Protein AF-A0A2V2RSC2-F1 (afdb_monomer_lite)

Foldseek 3Di:
DAAPLLVLLVVLCVQQVVVVVVLVPDDPVVNVVQPDQVLSCLLNVQSVVVNVDRDDDVSLLCSLQPSVVSCLVPNRPPPDPCSVVNLVSSVVSLVVHDPVCVVSRPDNGDVVVVVPPD

Radius of gyration: 14.8 Å; chains: 1; bounding box: 37×39×40 Å

Sequence (118 aa):
MLTRKQRIYCDILEQLLPFMRNIQTHSAWHRFRYGSFYPEMELVHNMHRILVLPEFTEYDVHWLNAQARLFVERGNNPLHGFYESITASIIELFTLVPEPLRNKLTWPGPAQKLNGSH

Secondary structure (DSSP, 8-state):
---HHHHHHHHHHHHHHHHHHHHHHS-HHHHHHT---HHHHHHHHTHHHHHT-SS--HHHHHHIIIIIHHHHHHS-TTSSTTHHHHHHHHHHHHHH--HHHHTT--S--THHHHTT--

Structure (mmCIF, N/CA/C/O backbone):
data_AF-A0A2V2RSC2-F1
#
_entry.id   AF-A0A2V2RSC2-F1
#
loop_
_atom_site.group_PDB
_atom_site.id
_atom_site.type_symbol
_atom_site.label_atom_id
_atom_site.label_alt_id
_atom_site.label_comp_id
_atom_site.label_asym_id
_atom_site.label_entity_id
_atom_site.label_seq_id
_atom_site.pdbx_PDB_ins_code
_atom_site.Cartn_x
_atom_site.Cartn_y
_atom_site.Cartn_z
_atom_site.occupancy
_atom_site.B_iso_or_equiv
_atom_site.auth_seq_id
_atom_site.auth_comp_id
_atom_site.auth_asym_id
_atom_site.auth_atom_id
_atom_site.pdbx_PDB_model_num
ATOM 1 N N . MET A 1 1 ? -17.114 -12.677 0.930 1.00 82.31 1 MET A N 1
ATOM 2 C CA . MET A 1 1 ? -16.892 -11.496 0.062 1.00 82.31 1 MET A CA 1
ATOM 3 C C . MET A 1 1 ? -15.706 -10.718 0.613 1.00 82.31 1 MET A C 1
ATOM 5 O O . MET A 1 1 ? -15.577 -10.679 1.828 1.00 82.31 1 MET A O 1
ATOM 9 N N . LEU A 1 2 ? -14.852 -10.138 -0.237 1.00 92.25 2 LEU A N 1
ATOM 10 C CA . LEU A 1 2 ? -13.709 -9.330 0.219 1.00 92.25 2 LEU A CA 1
ATOM 11 C C . LEU A 1 2 ? -14.177 -7.992 0.815 1.00 92.25 2 LEU A C 1
ATOM 13 O O . LEU A 1 2 ? -15.058 -7.331 0.241 1.00 92.25 2 LEU A O 1
ATOM 17 N N . THR A 1 3 ? -13.563 -7.581 1.929 1.00 96.81 3 THR A N 1
ATOM 18 C CA . THR A 1 3 ? -13.770 -6.252 2.534 1.00 96.81 3 THR A CA 1
ATOM 19 C C . THR A 1 3 ? -13.233 -5.147 1.618 1.00 96.81 3 THR A C 1
ATOM 21 O O . THR A 1 3 ? -12.471 -5.417 0.686 1.00 96.81 3 THR A O 1
ATOM 24 N N . ARG A 1 4 ? -13.617 -3.880 1.851 1.00 97.31 4 ARG A N 1
ATOM 25 C CA . ARG A 1 4 ? -13.096 -2.757 1.045 1.00 97.31 4 ARG A CA 1
ATOM 26 C C . ARG A 1 4 ? -11.571 -2.667 1.130 1.00 97.31 4 ARG A C 1
ATOM 28 O O . ARG A 1 4 ? -10.922 -2.573 0.096 1.00 97.31 4 ARG A O 1
ATOM 35 N N . LYS A 1 5 ? -11.019 -2.805 2.339 1.00 96.56 5 LYS A N 1
ATOM 36 C CA . LYS A 1 5 ? -9.578 -2.884 2.609 1.00 96.56 5 LYS A CA 1
ATOM 37 C C . LYS A 1 5 ? -8.886 -3.941 1.742 1.00 96.56 5 LYS A C 1
ATOM 39 O O . LYS A 1 5 ? -7.923 -3.641 1.047 1.00 96.56 5 LYS A O 1
ATOM 44 N N . GLN A 1 6 ? -9.407 -5.170 1.752 1.00 97.31 6 GLN A N 1
ATOM 45 C CA . GLN A 1 6 ? -8.836 -6.269 0.971 1.00 97.31 6 GLN A CA 1
ATOM 46 C C . GLN A 1 6 ? -8.885 -5.997 -0.534 1.00 97.31 6 GLN A C 1
ATOM 48 O O . GLN A 1 6 ? -7.912 -6.287 -1.218 1.00 97.31 6 GLN A O 1
ATOM 53 N N . ARG A 1 7 ? -9.972 -5.400 -1.045 1.00 97.50 7 ARG A N 1
ATOM 54 C CA . ARG A 1 7 ? -10.060 -5.011 -2.463 1.00 97.50 7 ARG A CA 1
ATOM 55 C C . ARG A 1 7 ? -8.987 -3.995 -2.834 1.00 97.50 7 ARG A C 1
ATOM 57 O O . ARG A 1 7 ? -8.286 -4.226 -3.802 1.00 97.50 7 ARG A O 1
ATOM 64 N N . ILE A 1 8 ? -8.788 -2.956 -2.020 1.00 97.75 8 ILE A N 1
ATOM 65 C CA . ILE A 1 8 ? -7.735 -1.960 -2.270 1.00 97.75 8 ILE A CA 1
ATOM 66 C C . ILE A 1 8 ? -6.352 -2.625 -2.314 1.00 97.75 8 ILE A C 1
ATOM 68 O O . ILE A 1 8 ? -5.538 -2.327 -3.185 1.00 97.75 8 ILE A O 1
ATOM 72 N N . TYR A 1 9 ? -6.079 -3.560 -1.401 1.00 97.31 9 TYR A N 1
ATOM 73 C CA . TYR A 1 9 ? -4.830 -4.317 -1.433 1.00 97.31 9 TYR A CA 1
ATOM 74 C C . TYR A 1 9 ? -4.695 -5.198 -2.686 1.00 97.31 9 TYR A C 1
ATOM 76 O O . TYR A 1 9 ? -3.612 -5.252 -3.267 1.00 97.31 9 TYR A O 1
ATOM 84 N N . CYS A 1 10 ? -5.766 -5.856 -3.133 1.00 96.88 10 CYS A N 1
ATOM 85 C CA . CYS A 1 10 ? -5.773 -6.573 -4.410 1.00 96.88 10 CYS A CA 1
ATOM 86 C C . CYS A 1 10 ? -5.500 -5.626 -5.587 1.00 96.88 10 CYS A C 1
ATOM 88 O O . CYS A 1 10 ? -4.625 -5.930 -6.390 1.00 96.88 10 CYS A O 1
ATOM 90 N N . ASP A 1 11 ? -6.141 -4.457 -5.632 1.00 96.12 11 ASP A N 1
ATOM 91 C CA . ASP A 1 11 ? -5.963 -3.466 -6.699 1.00 96.12 11 ASP A CA 1
ATOM 92 C C . ASP A 1 11 ? -4.498 -2.996 -6.795 1.00 96.12 11 ASP A C 1
ATOM 94 O O . ASP A 1 11 ? -3.954 -2.850 -7.890 1.00 96.12 11 ASP A O 1
ATOM 98 N N . ILE A 1 12 ? -3.817 -2.799 -5.657 1.00 96.38 12 ILE A N 1
ATOM 99 C CA . ILE A 1 12 ? -2.382 -2.462 -5.625 1.00 96.38 12 ILE A CA 1
ATOM 100 C C . ILE A 1 12 ? -1.539 -3.596 -6.233 1.00 96.38 12 ILE A C 1
ATOM 102 O O . ILE A 1 12 ? -0.642 -3.337 -7.040 1.00 96.38 12 ILE A O 1
ATOM 106 N N . LEU A 1 13 ? -1.823 -4.855 -5.878 1.00 96.19 13 LEU A N 1
ATOM 107 C CA . LEU A 1 13 ? -1.109 -6.014 -6.426 1.00 96.19 13 LEU A CA 1
ATOM 108 C C . LEU A 1 13 ? -1.352 -6.182 -7.930 1.00 96.19 13 LEU A C 1
ATOM 110 O O . LEU A 1 13 ? -0.406 -6.445 -8.674 1.00 96.19 13 LEU A O 1
ATOM 114 N N . GLU A 1 14 ? -2.596 -6.021 -8.374 1.00 94.88 14 GLU A N 1
ATOM 115 C CA . GLU A 1 14 ? -3.004 -6.156 -9.775 1.00 94.88 14 GLU A CA 1
ATOM 116 C C . GLU A 1 14 ? -2.373 -5.092 -10.671 1.00 94.88 14 GLU A C 1
ATOM 118 O O . GLU A 1 14 ? -2.078 -5.363 -11.832 1.00 94.88 14 GLU A O 1
ATOM 123 N N . GLN A 1 15 ? -2.095 -3.905 -10.138 1.00 93.44 15 GLN A N 1
ATOM 124 C CA . GLN A 1 15 ? -1.367 -2.876 -10.874 1.00 93.44 15 GLN A CA 1
ATOM 125 C C . GLN A 1 15 ? 0.136 -3.158 -10.919 1.00 93.44 15 GLN A C 1
ATOM 127 O O . GLN A 1 15 ? 0.766 -3.062 -11.977 1.00 93.44 15 GLN A O 1
ATOM 132 N N . LEU A 1 16 ? 0.730 -3.510 -9.777 1.00 92.56 16 LEU A N 1
ATOM 133 C CA . LEU A 1 16 ? 2.181 -3.533 -9.652 1.00 92.56 16 LEU A CA 1
ATOM 134 C C . LEU A 1 16 ? 2.816 -4.822 -10.174 1.00 92.56 16 LEU A C 1
ATOM 136 O O . LEU A 1 16 ? 3.833 -4.773 -10.867 1.00 92.56 16 LEU A O 1
ATOM 140 N N . LEU A 1 17 ? 2.233 -5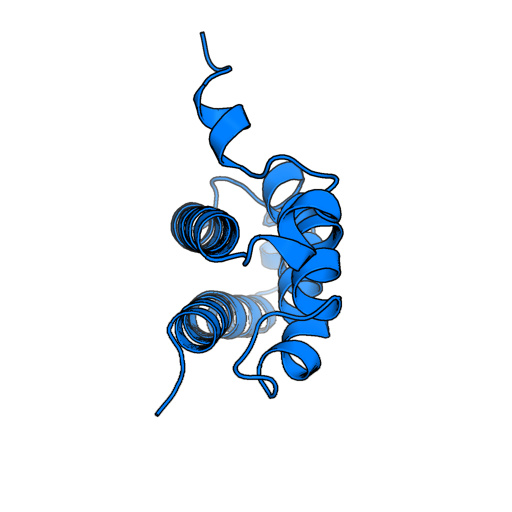.984 -9.872 1.00 93.06 17 LEU A N 1
ATOM 141 C CA . LEU A 1 17 ? 2.846 -7.271 -10.210 1.00 93.06 17 LEU A CA 1
ATOM 142 C C . LEU A 1 17 ? 2.960 -7.508 -11.725 1.00 93.06 17 LEU A C 1
ATOM 144 O O . LEU A 1 17 ? 4.037 -7.930 -12.162 1.00 93.06 17 LEU A O 1
ATOM 148 N N . PRO A 1 18 ? 1.939 -7.223 -12.562 1.00 91.56 18 PRO A N 1
ATOM 149 C CA . PRO A 1 18 ? 2.073 -7.374 -14.011 1.00 91.56 18 PRO A CA 1
ATOM 150 C C . PRO A 1 18 ? 3.127 -6.436 -14.593 1.00 91.56 18 PRO A C 1
ATOM 152 O O . PRO A 1 18 ? 3.921 -6.845 -15.441 1.00 91.56 18 PRO A O 1
ATOM 155 N N . PHE A 1 19 ? 3.186 -5.198 -14.099 1.00 89.38 19 PHE A N 1
ATOM 156 C CA . PHE A 1 19 ? 4.200 -4.238 -14.513 1.00 89.38 19 PHE A CA 1
ATOM 157 C C . PHE A 1 19 ? 5.616 -4.729 -14.173 1.00 89.38 19 PHE A C 1
ATOM 159 O O . PHE A 1 19 ? 6.488 -4.759 -15.046 1.00 89.38 19 PHE A O 1
ATOM 166 N N . MET A 1 20 ? 5.829 -5.211 -12.946 1.00 88.69 20 MET A N 1
ATOM 167 C CA . MET A 1 20 ? 7.124 -5.750 -12.519 1.00 88.69 20 MET A CA 1
ATOM 168 C C . MET A 1 20 ? 7.526 -6.991 -13.309 1.00 88.69 20 MET A C 1
ATOM 170 O O . MET A 1 20 ? 8.678 -7.111 -13.729 1.00 88.69 20 MET A O 1
ATOM 174 N N . ARG A 1 21 ? 6.576 -7.888 -13.589 1.00 90.19 21 ARG A N 1
ATOM 175 C CA . ARG A 1 21 ? 6.805 -9.039 -14.468 1.00 90.19 21 ARG A CA 1
ATOM 176 C C . ARG A 1 21 ? 7.249 -8.600 -15.865 1.00 90.19 21 ARG A C 1
ATOM 178 O O . ARG A 1 21 ? 8.189 -9.178 -16.405 1.00 90.19 21 ARG A O 1
ATOM 185 N N . ASN A 1 22 ? 6.615 -7.579 -16.441 1.00 88.62 22 ASN A N 1
ATOM 186 C CA . ASN A 1 22 ? 6.975 -7.083 -17.770 1.00 88.62 22 ASN A CA 1
ATOM 187 C C . ASN A 1 22 ? 8.398 -6.509 -17.794 1.00 88.62 22 ASN A C 1
ATOM 189 O O . ASN A 1 22 ? 9.170 -6.841 -18.693 1.00 88.62 22 ASN A O 1
ATOM 193 N N . ILE A 1 23 ? 8.799 -5.746 -16.773 1.00 85.56 23 ILE A N 1
ATOM 194 C CA . ILE A 1 23 ? 10.168 -5.211 -16.667 1.00 85.56 23 ILE A CA 1
ATOM 195 C C . ILE A 1 23 ? 11.226 -6.316 -16.661 1.00 85.56 23 ILE A C 1
ATOM 197 O O . ILE A 1 23 ? 12.306 -6.131 -17.227 1.00 85.56 23 ILE A O 1
ATOM 201 N N . GLN A 1 24 ? 10.943 -7.475 -16.059 1.00 85.25 24 GLN A N 1
ATOM 202 C CA . GLN A 1 24 ? 11.900 -8.586 -16.027 1.00 85.25 24 GLN A CA 1
ATOM 203 C C . GLN A 1 24 ? 12.242 -9.116 -17.428 1.00 85.25 24 GLN A C 1
ATOM 205 O O . GLN A 1 24 ? 13.346 -9.620 -17.630 1.00 85.25 24 GLN A O 1
ATOM 210 N N . THR A 1 25 ? 11.350 -8.945 -18.409 1.00 87.62 25 THR A N 1
ATOM 211 C CA . THR A 1 25 ? 11.589 -9.341 -19.810 1.00 87.62 25 THR A CA 1
ATOM 212 C C . THR A 1 25 ? 12.463 -8.351 -20.585 1.00 87.62 25 THR A C 1
ATOM 214 O O . THR A 1 25 ? 12.997 -8.682 -21.642 1.00 87.62 25 THR A O 1
ATOM 217 N N . HIS A 1 26 ? 12.643 -7.133 -20.069 1.00 83.75 26 HIS A N 1
ATOM 218 C CA . HIS A 1 26 ? 13.417 -6.092 -20.734 1.00 83.75 26 HIS A CA 1
ATOM 219 C C . HIS A 1 26 ? 14.926 -6.347 -20.641 1.00 83.75 26 HIS A C 1
ATOM 221 O O . HIS A 1 26 ? 15.411 -6.949 -19.683 1.00 83.75 26 HIS A O 1
ATOM 227 N N . SER A 1 27 ? 15.697 -5.826 -21.599 1.00 84.25 27 SER A N 1
ATOM 228 C CA . SER A 1 27 ? 17.164 -5.899 -21.562 1.00 84.25 27 SER A CA 1
ATOM 229 C C . SER A 1 27 ? 17.744 -5.155 -20.350 1.00 84.25 27 SER A C 1
ATOM 231 O O . SER A 1 27 ? 17.146 -4.209 -19.835 1.00 84.25 27 SER A O 1
ATOM 233 N N . ALA A 1 28 ? 18.941 -5.545 -19.899 1.00 81.06 28 ALA A N 1
ATOM 234 C CA . ALA A 1 28 ? 19.586 -4.939 -18.728 1.00 81.06 28 ALA A CA 1
ATOM 235 C C . ALA A 1 28 ? 19.752 -3.412 -18.853 1.00 81.06 28 ALA A C 1
ATOM 237 O O . ALA A 1 28 ? 19.522 -2.685 -17.890 1.00 81.06 28 ALA A O 1
ATOM 238 N N . TRP A 1 29 ? 20.072 -2.921 -20.053 1.00 78.69 29 TRP A N 1
ATOM 239 C CA . TRP A 1 29 ? 20.188 -1.489 -20.329 1.00 78.69 29 TRP A CA 1
ATOM 240 C C . TRP A 1 29 ? 18.843 -0.758 -20.273 1.00 78.69 29 TRP A C 1
ATOM 242 O O . TRP A 1 29 ? 18.761 0.363 -19.778 1.00 78.69 29 TRP A O 1
ATOM 252 N N . HIS A 1 30 ? 17.770 -1.403 -20.738 1.00 73.69 30 HIS A N 1
ATOM 253 C CA . HIS A 1 30 ? 16.424 -0.856 -20.627 1.00 73.69 30 HIS A CA 1
ATOM 254 C C . HIS A 1 30 ? 15.970 -0.806 -19.160 1.00 73.69 30 HIS A C 1
ATOM 256 O O . HIS A 1 30 ? 15.436 0.209 -18.738 1.00 73.69 30 HIS A O 1
ATOM 262 N N . ARG A 1 31 ? 16.279 -1.829 -18.349 1.00 75.56 31 ARG A N 1
ATOM 263 C CA . ARG A 1 31 ? 16.011 -1.828 -16.897 1.00 75.56 31 ARG A CA 1
ATOM 264 C C . ARG A 1 31 ? 16.779 -0.740 -16.148 1.00 75.56 31 ARG A C 1
ATOM 266 O O . ARG A 1 31 ? 16.190 -0.060 -15.320 1.00 75.56 31 ARG A O 1
ATOM 273 N N . PHE A 1 32 ? 18.060 -0.539 -16.470 1.00 76.12 32 PHE A N 1
ATOM 274 C CA . P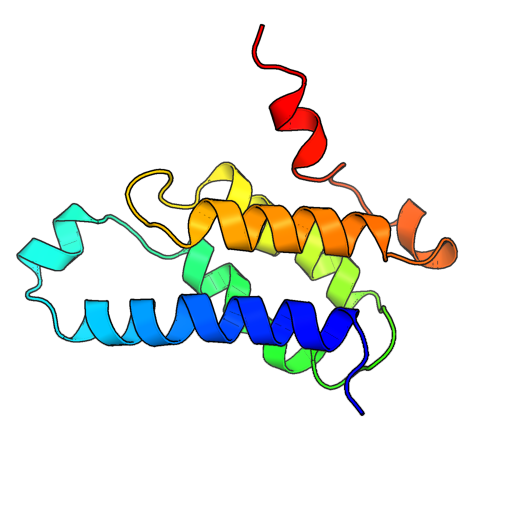HE A 1 32 ? 18.893 0.490 -15.833 1.00 76.12 32 PHE A CA 1
ATOM 275 C C . PHE A 1 32 ? 18.295 1.898 -15.963 1.00 76.12 32 PHE A C 1
ATOM 277 O O . PHE A 1 32 ? 18.371 2.682 -15.022 1.00 76.12 32 PHE A O 1
ATOM 284 N N . ARG A 1 33 ? 17.641 2.206 -17.093 1.00 75.00 33 ARG A N 1
ATOM 285 C CA . ARG A 1 33 ? 16.977 3.503 -17.297 1.00 75.00 33 ARG A CA 1
ATOM 286 C C . ARG A 1 33 ? 15.837 3.797 -16.334 1.00 75.00 33 ARG A C 1
ATOM 288 O O . ARG A 1 33 ? 15.548 4.965 -16.110 1.00 75.00 33 ARG A O 1
ATOM 295 N N . TYR A 1 34 ? 15.185 2.766 -15.812 1.00 70.81 34 TYR A N 1
ATOM 296 C CA . TYR A 1 34 ? 14.085 2.938 -14.869 1.00 70.81 34 TYR A CA 1
ATOM 297 C C . TYR A 1 34 ? 14.558 3.059 -13.417 1.00 70.81 34 TYR A C 1
ATOM 299 O O . TYR A 1 34 ? 13.751 3.341 -12.540 1.00 70.81 34 TYR A O 1
ATOM 307 N N . GLY A 1 35 ? 15.852 2.861 -13.151 1.00 78.19 35 GLY A N 1
ATOM 308 C CA . GLY A 1 35 ? 16.389 2.888 -11.798 1.00 78.19 35 GLY A CA 1
ATOM 309 C C . GLY A 1 35 ? 15.990 1.664 -10.970 1.00 78.19 35 GLY A C 1
ATOM 310 O O . GLY A 1 35 ? 15.747 0.573 -11.489 1.00 78.19 35 GLY A O 1
ATOM 311 N N . SER A 1 36 ? 16.004 1.833 -9.649 1.00 83.31 36 SER A N 1
ATOM 312 C CA . SER A 1 36 ? 15.664 0.774 -8.697 1.00 83.31 36 SER A CA 1
ATOM 313 C C . SER A 1 36 ? 14.163 0.752 -8.430 1.00 83.31 36 SER A C 1
ATOM 315 O O . SER A 1 36 ? 13.604 1.776 -8.057 1.00 83.31 36 SER A O 1
ATOM 317 N N . PHE A 1 37 ? 13.544 -0.426 -8.531 1.00 87.81 37 PHE A N 1
ATOM 318 C CA . PHE A 1 37 ? 12.146 -0.671 -8.146 1.00 87.81 37 PHE A CA 1
ATOM 319 C C . PHE A 1 37 ? 12.001 -1.177 -6.705 1.00 87.81 37 PHE A C 1
ATOM 321 O O . PHE A 1 37 ? 11.059 -1.895 -6.366 1.00 87.81 37 PHE A O 1
ATOM 328 N N . TYR A 1 38 ? 12.988 -0.893 -5.854 1.00 90.88 38 TYR A N 1
ATOM 329 C CA . TYR A 1 38 ? 12.968 -1.344 -4.466 1.00 90.88 38 TYR A CA 1
ATOM 330 C C . TYR A 1 38 ? 11.728 -0.848 -3.698 1.00 90.88 38 TYR A C 1
ATOM 332 O O . TYR A 1 38 ? 11.073 -1.691 -3.090 1.00 90.88 38 TYR A O 1
ATOM 340 N N . PRO A 1 39 ? 11.341 0.446 -3.741 1.00 93.06 39 PRO A N 1
ATOM 341 C CA . PRO A 1 39 ? 10.145 0.928 -3.042 1.00 93.06 39 PRO A CA 1
ATOM 342 C C . PRO A 1 39 ? 8.860 0.221 -3.480 1.00 93.06 39 PRO A C 1
ATOM 344 O O . PRO A 1 39 ? 8.018 -0.114 -2.654 1.00 93.06 39 PRO A O 1
ATOM 347 N N . GLU A 1 40 ? 8.720 -0.031 -4.778 1.00 93.12 40 GLU A N 1
ATOM 348 C CA . GLU A 1 40 ? 7.594 -0.743 -5.363 1.00 93.12 40 GLU A CA 1
ATOM 349 C C . GLU A 1 40 ? 7.555 -2.208 -4.914 1.00 93.12 40 GLU A C 1
ATOM 351 O O . GLU A 1 40 ? 6.519 -2.709 -4.485 1.00 93.12 40 GLU A O 1
ATOM 356 N N . MET A 1 41 ? 8.684 -2.913 -4.965 1.00 93.50 41 MET A N 1
ATOM 357 C CA . MET A 1 41 ? 8.726 -4.310 -4.532 1.00 93.50 41 MET A CA 1
ATOM 358 C C . MET A 1 41 ? 8.528 -4.452 -3.021 1.00 93.50 41 MET A C 1
ATOM 360 O O . MET A 1 41 ? 7.836 -5.370 -2.578 1.00 93.50 41 MET A O 1
ATOM 364 N N . GLU A 1 42 ? 9.074 -3.525 -2.237 1.00 94.88 42 GLU A N 1
ATOM 365 C CA . GLU A 1 42 ? 8.881 -3.455 -0.789 1.00 94.88 42 GLU A CA 1
ATOM 366 C C . GLU A 1 42 ? 7.405 -3.200 -0.438 1.00 94.88 42 GLU A C 1
ATOM 368 O O . GLU A 1 42 ? 6.884 -3.811 0.497 1.00 94.88 42 GLU A O 1
ATOM 373 N N . LEU A 1 43 ? 6.690 -2.398 -1.244 1.00 95.31 43 LEU A N 1
ATOM 374 C CA . LEU A 1 43 ? 5.252 -2.156 -1.086 1.00 95.31 43 LEU A CA 1
ATOM 375 C C . LEU A 1 43 ? 4.442 -3.459 -1.066 1.00 95.31 43 LEU A C 1
ATOM 377 O O . LEU A 1 43 ? 3.552 -3.620 -0.233 1.00 95.31 43 LEU A O 1
ATOM 381 N N . VAL A 1 44 ? 4.753 -4.402 -1.956 1.00 95.38 44 VAL A N 1
ATOM 382 C CA . VAL A 1 44 ? 3.971 -5.641 -2.117 1.00 95.38 44 VAL A CA 1
ATOM 383 C C . VAL A 1 44 ? 4.519 -6.831 -1.333 1.00 95.38 44 VAL A C 1
ATOM 385 O O . VAL A 1 44 ? 3.794 -7.804 -1.121 1.00 95.38 44 VAL A O 1
ATOM 388 N N . HIS A 1 45 ? 5.762 -6.755 -0.846 1.00 89.88 45 HIS A N 1
ATOM 389 C CA . HIS A 1 45 ? 6.462 -7.865 -0.194 1.00 89.88 45 HIS A CA 1
ATOM 390 C C . HIS A 1 45 ? 5.667 -8.484 0.972 1.00 89.88 45 HIS A C 1
ATOM 392 O O . HIS A 1 45 ? 5.497 -9.703 1.046 1.00 89.88 45 HIS A O 1
ATOM 398 N N . ASN A 1 46 ? 5.099 -7.647 1.846 1.00 86.00 46 ASN A N 1
ATOM 399 C CA . ASN A 1 46 ? 4.407 -8.091 3.064 1.00 86.00 46 ASN A CA 1
ATOM 400 C C . ASN A 1 46 ? 2.877 -8.186 2.937 1.00 86.00 46 ASN A C 1
ATOM 402 O O . ASN A 1 46 ? 2.208 -8.604 3.884 1.00 86.00 46 ASN A O 1
ATOM 406 N N . MET A 1 47 ? 2.305 -7.865 1.772 1.00 92.00 47 MET A N 1
ATOM 407 C CA . MET A 1 47 ? 0.847 -7.803 1.603 1.00 92.00 47 MET A CA 1
ATOM 408 C C . MET A 1 47 ? 0.158 -9.163 1.764 1.00 92.00 47 MET A C 1
ATOM 410 O O . MET A 1 47 ? -0.992 -9.216 2.193 1.00 92.00 47 MET A O 1
ATOM 414 N N . HIS A 1 48 ? 0.868 -10.268 1.516 1.00 87.06 48 HIS A N 1
ATOM 415 C CA . HIS A 1 48 ? 0.352 -11.624 1.720 1.00 87.06 48 HIS A CA 1
ATOM 416 C C . HIS A 1 48 ? -0.105 -11.884 3.168 1.00 87.06 48 HIS A C 1
ATOM 418 O O . HIS A 1 48 ? -1.086 -12.590 3.381 1.00 87.06 48 HIS A O 1
ATOM 424 N N . ARG A 1 49 ? 0.560 -11.284 4.166 1.00 87.25 49 ARG A N 1
ATOM 425 C CA . ARG A 1 49 ? 0.181 -11.416 5.587 1.00 87.25 49 ARG A CA 1
ATOM 426 C C . ARG A 1 49 ? -1.018 -10.555 5.961 1.00 87.25 49 ARG A C 1
ATOM 428 O O . ARG A 1 49 ? -1.753 -10.890 6.879 1.00 87.25 49 ARG A O 1
ATOM 435 N N . ILE A 1 50 ? -1.202 -9.448 5.251 1.00 92.69 50 ILE A N 1
ATOM 436 C CA . ILE A 1 50 ? -2.240 -8.455 5.529 1.00 92.69 50 ILE A CA 1
ATOM 437 C C . ILE A 1 50 ? -3.566 -8.877 4.888 1.00 92.69 50 ILE A C 1
ATOM 439 O O . ILE A 1 50 ? -4.626 -8.779 5.501 1.00 92.69 50 ILE A O 1
ATOM 443 N N . LEU A 1 51 ? -3.501 -9.397 3.660 1.00 94.31 51 LEU A N 1
ATOM 444 C CA . LEU A 1 51 ? -4.664 -9.763 2.849 1.00 94.31 51 LEU A CA 1
ATOM 445 C C . LEU A 1 51 ? -5.526 -10.870 3.456 1.00 94.31 51 LEU A C 1
ATOM 447 O O . LEU A 1 51 ? -6.738 -10.875 3.240 1.00 94.31 51 LEU A O 1
ATOM 451 N N . VAL A 1 52 ? -4.933 -11.792 4.219 1.00 93.62 52 VAL A N 1
ATOM 452 C CA . VAL A 1 52 ? -5.679 -12.889 4.861 1.00 93.62 52 VAL A CA 1
ATOM 453 C C . VAL A 1 52 ? -6.562 -12.410 6.016 1.00 93.62 52 VAL A C 1
ATOM 455 O O . VAL A 1 52 ? -7.483 -13.121 6.409 1.00 93.62 52 VAL A O 1
ATOM 458 N N . LEU A 1 53 ? -6.316 -11.204 6.540 1.00 94.44 53 LEU A N 1
ATOM 459 C CA . LEU A 1 53 ? -7.070 -10.625 7.646 1.00 94.44 53 LEU A CA 1
ATOM 460 C C . LEU A 1 53 ? -8.088 -9.609 7.097 1.00 94.44 53 LEU A C 1
ATOM 462 O O . LEU A 1 53 ? -7.684 -8.617 6.483 1.00 94.44 53 LEU A O 1
ATOM 466 N N . PRO A 1 54 ? -9.405 -9.822 7.290 1.00 94.44 54 PRO A N 1
ATOM 467 C CA . PRO A 1 54 ? -10.430 -8.916 6.767 1.00 94.44 54 PRO A CA 1
ATOM 468 C C . PRO A 1 54 ? -10.420 -7.549 7.464 1.00 94.44 54 PRO A C 1
ATOM 470 O O . PRO A 1 54 ? -10.628 -6.529 6.801 1.00 94.44 54 PRO A O 1
ATOM 473 N N . GLU A 1 55 ? -10.115 -7.541 8.763 1.00 96.06 55 GLU A N 1
ATOM 474 C CA . GLU A 1 55 ? -10.057 -6.354 9.619 1.00 96.06 55 GLU A CA 1
ATOM 475 C C . GLU A 1 55 ? -8.674 -5.708 9.619 1.00 96.06 55 GLU A C 1
ATOM 477 O O . GLU A 1 55 ? -7.668 -6.365 9.341 1.00 96.06 55 GLU A O 1
ATOM 482 N N . PHE A 1 56 ? -8.606 -4.417 9.942 1.00 97.38 56 PHE A N 1
ATOM 483 C CA . PHE A 1 56 ? -7.327 -3.747 10.170 1.00 97.38 56 PHE A CA 1
ATOM 484 C C . PHE A 1 56 ? -6.634 -4.296 11.418 1.00 97.38 56 PHE A C 1
ATOM 486 O O . PHE A 1 56 ? -7.246 -4.500 12.465 1.00 97.38 56 PHE A O 1
ATOM 493 N N . THR A 1 57 ? -5.327 -4.478 11.306 1.00 96.50 57 THR A N 1
ATOM 494 C CA . THR A 1 57 ? -4.442 -4.961 12.359 1.00 96.50 57 THR A CA 1
ATOM 495 C C . THR A 1 57 ? -3.197 -4.090 12.447 1.00 96.50 57 THR A C 1
ATOM 497 O O . THR A 1 57 ? -2.995 -3.156 11.669 1.00 96.50 57 THR A O 1
ATOM 500 N N . GLU A 1 58 ? -2.316 -4.406 13.390 1.00 96.25 58 GLU A N 1
ATOM 501 C CA . GLU A 1 58 ? -1.014 -3.746 13.480 1.00 96.25 58 GLU A CA 1
ATOM 502 C C . GLU A 1 58 ? -0.141 -3.979 12.241 1.00 96.25 58 GLU A C 1
ATOM 504 O O . GLU A 1 58 ? 0.705 -3.140 11.938 1.00 96.25 58 GLU A O 1
ATOM 509 N N . TYR A 1 59 ? -0.370 -5.060 11.483 1.00 96.25 59 TYR A N 1
ATOM 510 C CA . TYR A 1 59 ? 0.335 -5.288 10.223 1.00 96.25 59 TYR A CA 1
ATOM 511 C C . TYR A 1 59 ? -0.025 -4.234 9.176 1.00 96.25 59 TYR A C 1
ATOM 513 O O . TYR A 1 59 ? 0.866 -3.734 8.494 1.00 96.25 59 TYR A O 1
ATOM 521 N N . ASP A 1 60 ? -1.301 -3.852 9.084 1.00 96.81 60 ASP A N 1
ATOM 522 C CA . ASP A 1 60 ? -1.768 -2.794 8.186 1.00 96.81 60 ASP A CA 1
ATOM 523 C C . ASP A 1 60 ? -1.157 -1.443 8.581 1.00 96.81 60 ASP A C 1
ATOM 525 O O . ASP A 1 60 ? -0.677 -0.698 7.731 1.00 96.81 60 ASP A O 1
ATOM 529 N N . VAL A 1 61 ? -1.112 -1.144 9.883 1.00 97.25 61 VAL A N 1
ATOM 530 C CA . VAL A 1 61 ? -0.514 0.094 10.406 1.00 97.25 61 VAL A CA 1
ATOM 531 C C . VAL A 1 61 ? 0.987 0.149 10.130 1.00 97.25 61 VAL A C 1
ATOM 533 O O . VAL A 1 61 ? 1.491 1.174 9.670 1.00 97.25 61 VAL A O 1
ATOM 536 N N . HIS A 1 62 ? 1.711 -0.942 10.391 1.00 96.62 62 HIS A N 1
ATOM 537 C CA . HIS A 1 62 ? 3.133 -1.033 10.071 1.00 96.62 62 HIS A CA 1
ATOM 538 C C . HIS A 1 62 ? 3.364 -0.824 8.572 1.00 96.62 62 HIS A C 1
ATOM 540 O O . HIS A 1 62 ? 4.219 -0.026 8.190 1.00 96.62 62 HIS A O 1
ATOM 546 N N . TRP A 1 63 ? 2.539 -1.468 7.742 1.00 97.25 63 TRP A N 1
ATOM 547 C CA . TRP A 1 63 ? 2.583 -1.329 6.293 1.00 97.25 63 TRP A CA 1
ATOM 548 C C . TRP A 1 63 ? 2.370 0.108 5.823 1.00 97.25 63 TRP A C 1
ATOM 550 O O . TRP A 1 63 ? 3.134 0.608 4.996 1.00 97.25 63 TRP A O 1
ATOM 560 N N . LEU A 1 64 ? 1.382 0.802 6.393 1.00 97.19 64 LEU A N 1
ATOM 561 C CA . LEU A 1 64 ? 1.124 2.207 6.094 1.00 97.19 64 LEU A CA 1
ATOM 562 C C . LEU A 1 64 ? 2.316 3.083 6.505 1.00 97.19 64 LEU A C 1
ATOM 564 O O . LEU A 1 64 ? 2.797 3.873 5.700 1.00 97.19 64 LEU A O 1
ATOM 568 N N . ASN A 1 65 ? 2.842 2.914 7.719 1.00 97.38 65 ASN A N 1
ATOM 569 C CA . ASN A 1 65 ? 3.935 3.743 8.236 1.00 97.38 65 ASN A CA 1
ATOM 570 C C . ASN A 1 65 ? 5.275 3.542 7.507 1.00 97.38 65 ASN A C 1
ATOM 572 O O . ASN A 1 65 ? 6.056 4.492 7.415 1.00 97.38 65 ASN A O 1
ATOM 576 N N . ALA A 1 66 ? 5.565 2.326 7.036 1.00 96.31 66 ALA A N 1
ATOM 577 C CA . ALA A 1 66 ? 6.860 1.969 6.464 1.00 96.31 66 ALA A CA 1
ATOM 578 C C . ALA A 1 66 ? 6.797 1.786 4.942 1.00 96.31 66 ALA A C 1
ATOM 580 O O . ALA A 1 66 ? 7.313 2.624 4.202 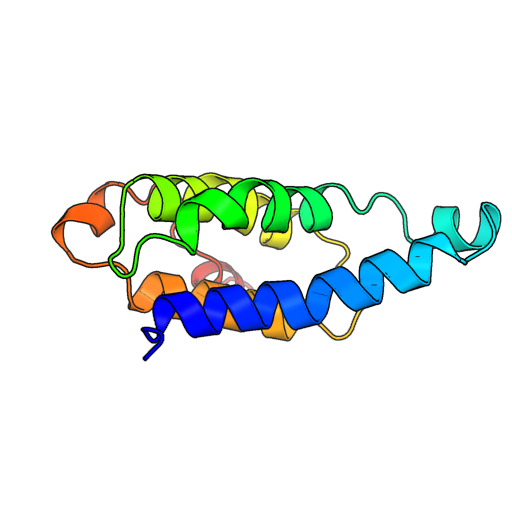1.00 96.31 66 ALA A O 1
ATOM 581 N N . GLN A 1 67 ? 6.164 0.712 4.466 1.00 96.69 67 GLN A N 1
ATOM 582 C CA . GLN A 1 67 ? 6.158 0.336 3.050 1.00 96.69 67 GLN A CA 1
ATOM 583 C C . GLN A 1 67 ? 5.437 1.366 2.168 1.00 96.69 67 GLN A C 1
ATOM 585 O O . GLN A 1 67 ? 5.991 1.827 1.167 1.00 96.69 67 GLN A O 1
ATOM 590 N N . ALA A 1 68 ? 4.227 1.778 2.555 1.00 96.06 68 ALA A N 1
ATOM 591 C CA . ALA A 1 68 ? 3.453 2.761 1.799 1.00 96.06 68 ALA A CA 1
ATOM 592 C C . ALA A 1 68 ? 4.141 4.133 1.783 1.00 96.06 68 ALA A C 1
ATOM 594 O O . ALA A 1 68 ? 4.214 4.786 0.741 1.00 96.06 68 ALA A O 1
ATOM 595 N N . ARG A 1 69 ? 4.715 4.541 2.921 1.00 95.94 69 ARG A N 1
ATOM 596 C CA . ARG A 1 69 ? 5.517 5.763 3.022 1.00 95.94 69 ARG A CA 1
ATOM 597 C C . ARG A 1 69 ? 6.722 5.730 2.087 1.00 95.94 69 ARG A C 1
ATOM 599 O O . ARG A 1 69 ? 6.938 6.685 1.346 1.00 95.94 69 ARG A O 1
ATOM 606 N N . LEU A 1 70 ? 7.483 4.635 2.096 1.00 94.88 70 LEU A N 1
ATOM 607 C CA . LEU A 1 70 ? 8.658 4.470 1.244 1.00 94.88 70 LEU A CA 1
ATOM 608 C C . LEU A 1 70 ? 8.296 4.589 -0.241 1.00 94.88 70 LEU A C 1
ATOM 610 O O . LEU A 1 70 ? 8.986 5.293 -0.978 1.00 94.88 70 LEU A O 1
ATOM 614 N N . PHE A 1 71 ? 7.203 3.953 -0.668 1.00 94.12 71 PHE A N 1
ATOM 615 C CA . PHE A 1 71 ? 6.688 4.073 -2.031 1.00 94.12 71 PHE A CA 1
ATOM 616 C C . PHE A 1 71 ? 6.331 5.525 -2.388 1.00 94.12 71 PHE A C 1
ATOM 618 O O . PHE A 1 71 ? 6.759 6.033 -3.422 1.00 94.12 71 PHE A O 1
ATOM 625 N N . VAL A 1 72 ? 5.611 6.238 -1.518 1.00 92.81 72 VAL A N 1
ATOM 626 C CA . VAL A 1 72 ? 5.205 7.631 -1.778 1.00 92.81 72 VAL A CA 1
ATOM 627 C C . VAL A 1 72 ? 6.388 8.609 -1.758 1.00 92.81 72 VAL A C 1
ATOM 629 O O . VAL A 1 72 ? 6.402 9.601 -2.490 1.00 92.81 72 VAL A O 1
ATOM 632 N N . GLU A 1 73 ? 7.398 8.372 -0.927 1.00 91.00 73 GLU A N 1
ATOM 633 C CA . GLU A 1 73 ? 8.559 9.261 -0.829 1.00 91.00 73 GLU A CA 1
ATOM 634 C C . GLU A 1 73 ? 9.616 8.991 -1.903 1.00 91.00 73 GLU A C 1
ATOM 636 O O . GLU A 1 73 ? 10.256 9.937 -2.360 1.00 91.00 73 GLU A O 1
ATOM 641 N N . ARG A 1 74 ? 9.824 7.722 -2.278 1.00 88.94 74 ARG A N 1
ATOM 642 C CA . ARG A 1 74 ? 10.985 7.291 -3.075 1.00 88.94 74 ARG A CA 1
ATOM 643 C C . ARG A 1 74 ? 10.653 6.422 -4.284 1.00 88.94 74 ARG A C 1
ATOM 645 O O . ARG A 1 74 ? 11.577 6.071 -5.011 1.00 88.94 74 ARG A O 1
ATOM 652 N N . GLY A 1 75 ? 9.391 6.048 -4.488 1.00 85.69 75 GLY A N 1
ATOM 653 C CA . GLY A 1 75 ? 8.964 5.341 -5.697 1.00 85.69 75 GLY A CA 1
ATOM 654 C C . GLY A 1 75 ? 9.221 6.177 -6.951 1.00 85.69 75 GLY A C 1
ATOM 655 O O . GLY A 1 75 ? 9.293 7.408 -6.883 1.00 85.69 75 GLY A O 1
ATOM 656 N N . ASN A 1 76 ? 9.364 5.516 -8.098 1.00 75.69 76 ASN A N 1
ATOM 657 C CA . ASN A 1 76 ? 9.742 6.154 -9.361 1.00 75.69 76 ASN A CA 1
ATOM 658 C C . ASN A 1 76 ? 8.582 6.967 -9.981 1.00 75.69 76 ASN A C 1
ATOM 660 O O . ASN A 1 76 ? 7.979 6.577 -10.982 1.00 75.69 76 ASN A O 1
ATOM 664 N N . ASN A 1 77 ? 8.270 8.121 -9.390 1.00 64.19 77 ASN A N 1
ATOM 665 C CA . ASN A 1 77 ? 7.310 9.112 -9.894 1.00 64.19 77 ASN A CA 1
ATOM 666 C C . ASN A 1 77 ? 8.006 10.094 -10.873 1.00 64.19 77 ASN A C 1
ATOM 668 O O . ASN A 1 77 ? 9.093 10.555 -10.512 1.00 64.19 77 ASN A O 1
ATOM 672 N N . PRO A 1 78 ? 7.472 10.466 -12.070 1.00 59.16 78 PRO A N 1
ATOM 673 C CA . PRO A 1 78 ? 6.198 10.145 -12.739 1.00 59.16 78 PRO A CA 1
ATOM 674 C C . PRO A 1 78 ? 6.364 9.289 -14.017 1.00 59.16 78 PRO A C 1
ATOM 676 O O . PRO A 1 78 ? 5.669 9.491 -15.011 1.00 59.16 78 PRO A O 1
ATOM 679 N N . LEU A 1 79 ? 7.292 8.328 -14.049 1.00 60.75 79 LEU A N 1
ATOM 680 C CA . LEU A 1 79 ? 7.505 7.524 -15.266 1.00 60.75 79 LEU A CA 1
ATOM 681 C C . LEU A 1 79 ? 6.384 6.499 -15.532 1.00 60.75 79 LEU A C 1
ATOM 683 O O . LEU A 1 79 ? 6.321 5.939 -16.630 1.00 60.75 79 LEU A O 1
ATOM 687 N N . HIS A 1 80 ? 5.512 6.220 -14.552 1.00 70.56 80 HIS A N 1
ATOM 688 C CA . HIS A 1 80 ? 4.612 5.065 -14.592 1.00 70.56 80 HIS A CA 1
ATOM 689 C C . HIS A 1 80 ? 3.178 5.377 -14.148 1.00 70.56 80 HIS A C 1
ATOM 691 O O . HIS A 1 80 ? 2.941 5.876 -13.050 1.00 70.56 80 HIS A O 1
ATOM 697 N N . GLY A 1 81 ? 2.206 5.002 -14.988 1.00 81.06 81 GLY A N 1
ATOM 698 C CA . GLY A 1 81 ? 0.789 5.356 -14.822 1.00 81.06 81 GLY A CA 1
ATOM 699 C C . GLY A 1 81 ? 0.069 4.763 -13.603 1.00 81.06 81 GLY A C 1
ATOM 700 O O . GLY A 1 81 ? -1.041 5.187 -13.308 1.00 81.06 81 GLY A O 1
ATOM 701 N N . PHE A 1 82 ? 0.670 3.817 -12.871 1.00 88.56 82 PHE A N 1
ATOM 702 C CA . PHE A 1 82 ? 0.073 3.270 -11.643 1.00 88.56 82 PHE A CA 1
ATOM 703 C C . PHE A 1 82 ? 0.405 4.091 -10.391 1.00 88.56 82 PHE A C 1
ATOM 705 O O . PHE A 1 82 ? -0.233 3.896 -9.359 1.00 88.56 82 PHE A O 1
ATOM 712 N N . TYR A 1 83 ? 1.401 4.987 -10.432 1.00 90.19 83 TYR A N 1
ATOM 713 C CA . TYR A 1 83 ? 1.881 5.653 -9.217 1.00 90.19 83 TYR A CA 1
ATOM 714 C C . TYR A 1 83 ? 0.78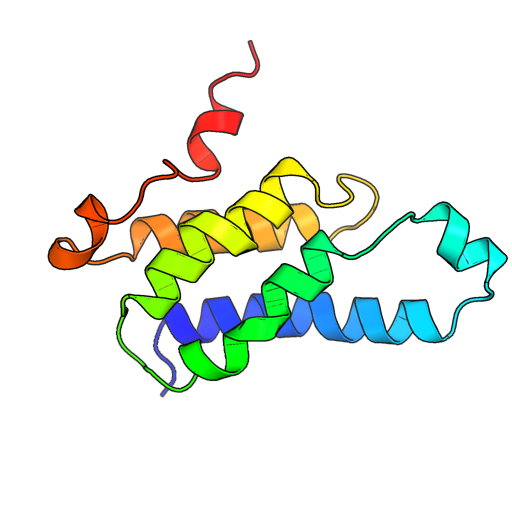0 6.474 -8.534 1.00 90.19 83 TYR A C 1
ATOM 716 O O . TYR A 1 83 ? 0.565 6.363 -7.324 1.00 90.19 83 TYR A O 1
ATOM 724 N N . GLU A 1 84 ? 0.045 7.264 -9.315 1.00 90.44 84 GLU A N 1
ATOM 725 C CA . GLU A 1 84 ? -1.056 8.088 -8.813 1.00 90.44 84 GLU A CA 1
ATOM 726 C C . GLU A 1 84 ? -2.208 7.228 -8.287 1.00 90.44 84 GLU A C 1
ATOM 728 O O . GLU A 1 84 ? -2.729 7.496 -7.205 1.00 90.44 84 GLU A O 1
ATOM 733 N N . SER A 1 85 ? -2.552 6.148 -8.997 1.00 93.12 85 SER A N 1
ATOM 734 C CA . SER A 1 85 ? -3.615 5.230 -8.577 1.00 93.12 85 SER A CA 1
ATOM 735 C C . SER A 1 85 ? -3.269 4.513 -7.268 1.00 93.12 85 SER A C 1
ATOM 737 O O . SER A 1 85 ? -4.082 4.505 -6.345 1.00 93.12 85 SER A O 1
ATOM 739 N N . ILE A 1 86 ? -2.048 3.988 -7.126 1.00 95.12 86 ILE A N 1
ATOM 740 C CA . ILE A 1 86 ? -1.593 3.368 -5.874 1.00 95.12 86 ILE A CA 1
ATOM 741 C C . ILE A 1 86 ? -1.551 4.401 -4.740 1.00 95.12 86 ILE A C 1
ATOM 743 O O . ILE A 1 86 ? -1.950 4.098 -3.616 1.00 95.12 86 ILE A O 1
ATOM 747 N N . THR A 1 87 ? -1.124 5.636 -5.014 1.00 94.94 87 THR A N 1
ATOM 748 C CA . THR A 1 87 ? -1.126 6.708 -4.007 1.00 94.94 87 THR A CA 1
ATOM 749 C C . THR A 1 87 ? -2.547 7.037 -3.543 1.00 94.94 87 THR A C 1
ATOM 751 O O . THR A 1 87 ? -2.775 7.174 -2.341 1.00 94.94 87 THR A O 1
ATOM 754 N N . ALA A 1 88 ? -3.518 7.094 -4.459 1.00 94.75 88 ALA A N 1
ATOM 755 C CA . ALA A 1 88 ? -4.929 7.278 -4.125 1.00 94.75 88 ALA A CA 1
ATOM 756 C C . ALA A 1 88 ? -5.471 6.119 -3.269 1.00 94.75 88 ALA A C 1
ATOM 758 O O . ALA A 1 88 ? -6.122 6.360 -2.254 1.00 94.75 88 ALA A O 1
ATOM 759 N N . SER A 1 89 ? -5.122 4.876 -3.607 1.00 97.19 89 SER A N 1
ATOM 760 C CA . SER A 1 89 ? -5.436 3.690 -2.800 1.00 97.19 89 SER A CA 1
ATOM 761 C C . SER A 1 89 ? -4.861 3.772 -1.382 1.00 97.19 89 SER A C 1
ATOM 763 O O . SER A 1 89 ? -5.547 3.452 -0.410 1.00 97.19 89 SER A O 1
ATOM 765 N N . ILE A 1 90 ? -3.619 4.243 -1.232 1.00 97.12 90 ILE A N 1
ATOM 766 C CA . ILE A 1 90 ? -3.001 4.463 0.084 1.00 97.12 90 ILE A CA 1
ATOM 767 C C . ILE A 1 90 ? -3.773 5.537 0.860 1.00 97.12 90 ILE A C 1
ATOM 769 O O . ILE A 1 90 ? -4.083 5.323 2.030 1.00 97.12 90 ILE A O 1
ATOM 773 N N . ILE A 1 91 ? -4.124 6.664 0.229 1.00 97.00 91 ILE A N 1
ATOM 774 C CA . ILE A 1 91 ? -4.944 7.712 0.862 1.00 97.00 91 ILE A CA 1
ATOM 775 C C . ILE A 1 91 ? -6.273 7.129 1.352 1.00 97.00 91 ILE A C 1
ATOM 777 O O . ILE A 1 91 ? -6.665 7.384 2.489 1.00 97.00 91 ILE A O 1
ATOM 781 N N . GLU A 1 92 ? -6.942 6.309 0.542 1.00 97.69 92 GLU A N 1
ATOM 782 C CA . GLU A 1 92 ? -8.197 5.678 0.944 1.00 97.69 92 GLU A CA 1
ATOM 783 C C . GLU A 1 92 ? -8.008 4.759 2.159 1.00 97.69 92 GLU A C 1
ATOM 785 O O . GLU A 1 92 ? -8.763 4.869 3.127 1.00 97.69 92 GLU A O 1
ATOM 790 N N . LEU A 1 93 ? -6.968 3.916 2.170 1.00 97.50 93 LEU A N 1
ATOM 791 C CA . LEU A 1 93 ? -6.654 3.051 3.314 1.00 97.50 93 LEU A CA 1
ATOM 792 C C . LEU A 1 93 ? -6.483 3.850 4.609 1.00 97.50 93 LEU A C 1
ATOM 794 O O . LEU A 1 93 ? -7.004 3.426 5.638 1.00 97.50 93 LEU A O 1
ATOM 798 N N . PHE A 1 94 ? -5.835 5.018 4.557 1.00 96.94 94 PHE A N 1
ATOM 799 C CA . PHE A 1 94 ? -5.709 5.921 5.706 1.00 96.94 94 PHE A CA 1
ATOM 800 C C . PHE A 1 94 ? -7.069 6.361 6.266 1.00 96.94 94 PHE A C 1
ATOM 802 O O . PHE A 1 94 ? -7.233 6.433 7.485 1.00 96.94 94 PHE A O 1
ATOM 809 N N . THR A 1 95 ? -8.062 6.612 5.407 1.00 96.06 95 THR A N 1
ATOM 810 C CA . THR A 1 95 ? -9.413 6.999 5.856 1.00 96.06 95 THR A CA 1
ATOM 811 C C . THR A 1 95 ? -10.183 5.839 6.495 1.00 96.06 95 THR A C 1
ATOM 813 O O . THR A 1 95 ? -11.019 6.060 7.374 1.00 96.06 95 THR A O 1
ATOM 816 N N . LEU A 1 96 ? -9.867 4.603 6.095 1.00 97.31 96 LEU A N 1
ATOM 817 C CA . LEU A 1 96 ? -10.515 3.379 6.565 1.00 97.31 96 LEU A CA 1
ATOM 818 C C . LEU A 1 96 ? -9.920 2.819 7.869 1.00 97.31 96 LEU A C 1
ATOM 820 O O . LEU A 1 96 ? -10.543 1.946 8.474 1.00 97.31 96 LEU A O 1
ATOM 824 N N . VAL A 1 97 ? -8.755 3.301 8.327 1.00 97.31 97 VAL A N 1
ATOM 825 C CA . VAL A 1 97 ? -8.148 2.829 9.585 1.00 97.31 97 VAL A CA 1
ATOM 826 C C . VAL A 1 97 ? -9.094 3.109 10.766 1.00 97.31 97 VAL A C 1
ATOM 828 O O . VAL A 1 97 ? -9.481 4.269 10.981 1.00 97.31 97 VAL A O 1
ATOM 831 N N . PRO A 1 98 ? -9.454 2.086 11.567 1.00 97.12 98 PRO A N 1
ATOM 832 C CA . PRO A 1 98 ? -10.365 2.246 12.693 1.00 97.12 98 PRO A CA 1
ATOM 833 C C . PRO A 1 98 ? -9.700 3.008 13.844 1.00 97.12 98 PRO A C 1
ATOM 835 O O . PRO A 1 98 ? -8.486 2.941 14.042 1.00 97.12 98 PRO A O 1
ATOM 838 N N . GLU A 1 99 ? -10.510 3.710 14.638 1.00 95.62 99 GLU A N 1
ATOM 839 C CA . GLU A 1 99 ? -10.057 4.590 15.726 1.00 95.62 99 GLU A CA 1
ATOM 840 C C . GLU A 1 99 ? -9.015 3.962 16.676 1.00 95.62 99 GLU A C 1
ATOM 842 O O . GLU A 1 99 ? -7.990 4.612 16.902 1.00 95.62 99 GLU A O 1
ATOM 847 N N . PRO A 1 100 ? -9.154 2.699 17.142 1.00 96.12 100 PRO A N 1
ATOM 848 C CA . PRO A 1 100 ? -8.182 2.083 18.055 1.00 96.12 100 PRO A CA 1
ATOM 849 C C . PRO A 1 100 ? -6.772 1.900 17.472 1.00 96.12 100 PRO A C 1
ATOM 851 O O . PRO A 1 100 ? -5.832 1.621 18.214 1.00 96.12 100 PRO A O 1
ATOM 854 N N . LEU A 1 101 ? -6.626 1.999 16.147 1.00 97.38 101 LEU A N 1
ATOM 855 C CA . LEU A 1 101 ? -5.352 1.877 15.439 1.00 97.38 101 LEU A CA 1
ATOM 856 C C . LEU A 1 101 ? -4.834 3.219 14.912 1.00 97.38 101 LEU A C 1
ATOM 858 O O . LEU A 1 101 ? -3.653 3.316 14.580 1.00 97.38 101 LEU A O 1
ATOM 862 N N . ARG A 1 102 ? -5.670 4.266 14.852 1.00 94.75 102 ARG A N 1
ATOM 863 C CA . ARG A 1 102 ? -5.274 5.578 14.307 1.00 94.75 102 ARG A CA 1
ATOM 864 C C . ARG A 1 102 ? -4.129 6.216 15.084 1.00 94.75 102 ARG A C 1
ATOM 866 O O . ARG A 1 102 ? -3.243 6.801 14.477 1.00 94.75 102 ARG A O 1
ATOM 873 N N . ASN A 1 103 ? -4.104 6.060 16.406 1.00 94.94 103 ASN A N 1
ATOM 874 C CA . ASN A 1 103 ? -3.025 6.567 17.259 1.00 94.94 103 ASN A CA 1
ATOM 875 C C . ASN A 1 103 ? -1.668 5.870 17.031 1.00 94.94 103 ASN A C 1
ATOM 877 O O . ASN A 1 103 ? -0.649 6.367 17.502 1.00 94.94 103 ASN A O 1
ATOM 881 N N . LYS A 1 104 ? -1.639 4.735 16.319 1.00 97.38 104 LYS A N 1
ATOM 882 C CA . LYS A 1 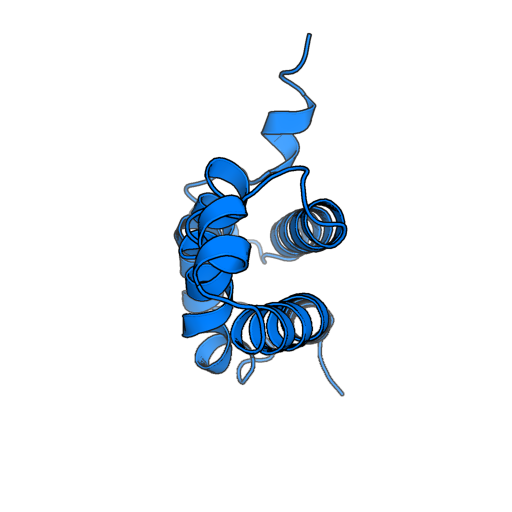104 ? -0.411 4.016 15.948 1.00 97.38 104 LYS A CA 1
ATOM 883 C C . LYS A 1 104 ? 0.135 4.442 14.578 1.00 97.38 104 LYS A C 1
ATOM 885 O O . LYS A 1 104 ? 1.229 4.019 14.200 1.00 97.38 104 LYS A O 1
ATOM 890 N N . LEU A 1 105 ? -0.592 5.269 13.822 1.00 96.81 105 LEU A N 1
ATOM 891 C CA . LEU A 1 105 ? -0.081 5.884 12.597 1.00 96.81 105 LEU A CA 1
ATOM 892 C C . LEU A 1 105 ? 0.908 6.994 12.974 1.00 96.81 105 LEU A C 1
ATOM 894 O O . LEU A 1 105 ? 0.533 8.000 13.570 1.00 96.81 105 LEU A O 1
ATOM 898 N N . THR A 1 106 ? 2.182 6.801 12.639 1.00 96.38 106 THR A N 1
ATOM 899 C CA . THR A 1 106 ? 3.255 7.782 12.877 1.00 96.38 106 THR A CA 1
ATOM 900 C C . THR A 1 106 ? 3.516 8.647 11.649 1.00 96.38 106 THR A C 1
ATOM 902 O O . THR A 1 106 ? 4.113 9.718 11.753 1.00 96.38 106 THR A O 1
ATOM 905 N N . TRP A 1 107 ? 3.056 8.197 10.482 1.00 95.75 107 TRP A N 1
ATOM 906 C CA . TRP A 1 107 ? 3.050 8.964 9.249 1.00 95.75 107 TRP A CA 1
ATOM 907 C C . TRP A 1 107 ? 1.632 9.493 8.978 1.00 95.75 107 TRP A C 1
ATOM 909 O O . TRP A 1 107 ? 0.697 8.697 8.978 1.00 95.75 107 TRP A O 1
ATOM 919 N N . PRO A 1 108 ? 1.437 10.800 8.712 1.00 90.44 108 PRO A N 1
ATOM 920 C CA . PRO A 1 108 ? 0.115 11.386 8.447 1.00 90.44 108 PRO A CA 1
ATOM 921 C C . PRO A 1 108 ? -0.489 10.995 7.085 1.00 90.44 108 PRO A C 1
ATOM 923 O O . PRO A 1 108 ? -1.611 11.391 6.771 1.00 90.44 108 PRO A O 1
ATOM 926 N N . GLY A 1 109 ? 0.244 10.233 6.272 1.00 92.00 109 GLY A N 1
ATOM 927 C CA . GLY A 1 109 ? -0.190 9.776 4.959 1.00 92.00 109 GLY A CA 1
ATOM 928 C C . GLY A 1 109 ? 0.115 10.757 3.817 1.00 92.00 109 GLY A C 1
ATOM 929 O O . GLY A 1 109 ? 0.681 11.835 4.029 1.00 92.00 109 GLY A O 1
ATOM 930 N N . PRO A 1 110 ? -0.249 10.398 2.572 1.00 88.50 110 PRO A N 1
ATOM 931 C CA . PRO A 1 110 ? 0.131 11.152 1.372 1.00 88.50 110 PRO A CA 1
ATOM 932 C C . PRO A 1 110 ? -0.623 12.478 1.213 1.00 88.50 110 PRO A C 1
ATOM 934 O O . PRO A 1 110 ? -0.131 13.394 0.557 1.00 88.50 110 PRO A O 1
ATOM 937 N N . ALA A 1 111 ? -1.810 12.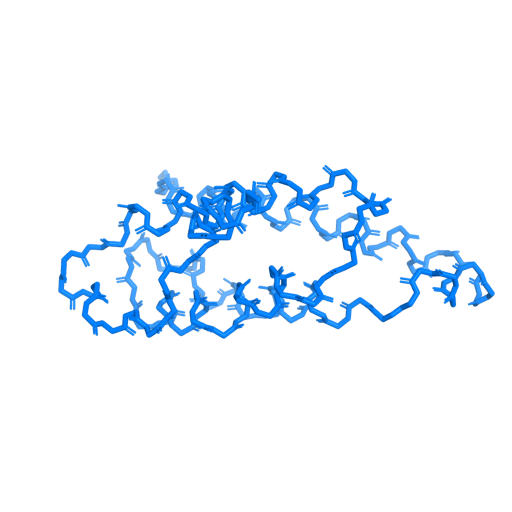594 1.818 1.00 77.31 111 ALA A N 1
ATOM 938 C CA . ALA A 1 111 ? -2.707 13.736 1.642 1.00 77.31 111 ALA A CA 1
ATOM 939 C C . ALA A 1 111 ? -2.104 15.071 2.122 1.00 77.31 111 ALA A C 1
ATOM 941 O O . ALA A 1 111 ? -2.434 16.119 1.576 1.00 77.31 111 ALA A O 1
ATOM 942 N N . GLN A 1 112 ? -1.170 15.057 3.082 1.00 63.66 112 GLN A N 1
ATOM 943 C CA . GLN A 1 112 ? -0.464 16.280 3.492 1.00 63.66 112 GLN A CA 1
ATOM 944 C C . GLN A 1 112 ? 0.492 16.819 2.419 1.00 63.66 112 GLN A C 1
ATOM 946 O O . GLN A 1 112 ? 0.686 18.029 2.339 1.00 63.66 112 GLN A O 1
ATOM 951 N N . LYS A 1 113 ? 1.061 15.958 1.565 1.00 52.97 113 LYS A N 1
ATOM 952 C CA . LYS A 1 113 ? 2.008 16.373 0.515 1.00 52.97 113 LYS A CA 1
ATOM 953 C C . LYS A 1 113 ? 1.319 17.208 -0.576 1.00 52.97 113 LYS A C 1
ATOM 955 O O . LYS A 1 113 ? 1.932 18.116 -1.126 1.00 52.97 113 LYS A O 1
ATOM 960 N N . LEU A 1 114 ? 0.033 16.948 -0.835 1.00 50.25 114 LEU A N 1
ATOM 961 C CA . LEU A 1 114 ? -0.779 17.686 -1.813 1.00 50.25 114 LEU A CA 1
ATOM 962 C C . LEU A 1 114 ? -1.105 19.122 -1.362 1.00 50.25 114 LEU A C 1
ATOM 964 O O . LEU A 1 114 ? -1.269 19.995 -2.205 1.00 50.25 114 LEU A O 1
ATOM 968 N N . ASN A 1 115 ? -1.115 19.389 -0.053 1.00 43.72 115 ASN A N 1
ATOM 969 C CA . ASN A 1 115 ? -1.428 20.710 0.509 1.00 43.72 115 ASN A CA 1
ATOM 970 C C . ASN A 1 115 ? -0.186 21.597 0.737 1.00 43.72 115 ASN A C 1
ATOM 972 O O . ASN A 1 115 ? -0.321 22.733 1.180 1.00 43.72 115 ASN A O 1
ATOM 976 N N . GLY A 1 116 ? 1.021 21.081 0.477 1.00 38.97 116 GLY A N 1
ATOM 977 C CA . GLY A 1 116 ? 2.296 21.788 0.670 1.00 38.97 116 GLY A CA 1
ATOM 978 C C . GLY A 1 116 ? 2.955 22.287 -0.619 1.00 38.97 116 GLY A C 1
ATOM 979 O O . GLY A 1 116 ? 4.116 22.679 -0.584 1.00 38.97 116 GLY A O 1
ATOM 980 N N . SER A 1 117 ? 2.247 22.235 -1.750 1.00 36.56 117 SER A N 1
ATOM 981 C CA . SER A 1 117 ? 2.731 22.716 -3.050 1.00 36.56 117 SER A CA 1
ATOM 982 C C . SER A 1 117 ? 2.143 24.105 -3.335 1.00 36.56 117 SER A C 1
ATOM 984 O O . SER A 1 117 ? 1.232 24.235 -4.151 1.00 36.56 117 SER A O 1
ATOM 986 N N . HIS A 1 118 ? 2.620 25.120 -2.612 1.00 35.50 118 HIS A N 1
ATOM 987 C CA . HIS A 1 118 ? 2.367 26.536 -2.896 1.00 35.50 118 HIS A CA 1
ATOM 988 C C . HIS A 1 118 ? 3.687 27.251 -3.164 1.00 35.50 118 HIS A C 1
ATOM 990 O O . HIS A 1 118 ? 4.628 27.045 -2.363 1.00 35.50 118 HIS A O 1
#

pLDDT: mean 88.13, std 13.48, range [35.5, 97.75]